Protein AF-A0AAW9QMV1-F1 (afdb_monomer_lite)

Organism: NCBI:txid1427578

Sequence (61 aa):
MWQDEVLEEIHKYREEHANSFNYDLDAMFANWQKRQAENGREVVSLPPKRDEKSRWSRSKP

Foldseek 3Di:
DDDDPVVVVVVVVVVVLCVVVVVPPVSSVVVVVVVVVVVPDDDDDDDPDPDVVVVVVVPDD

Rad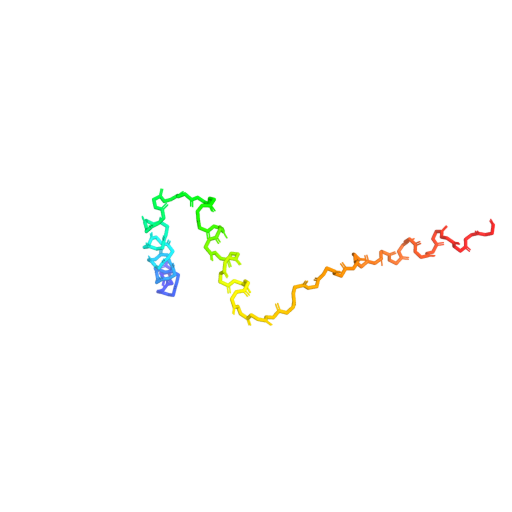ius of gyration: 21.29 Å; chains: 1; bounding box: 48×43×36 Å

pLDDT: mean 84.35, std 11.77, range [55.09, 94.44]

Structure (mmCIF, N/CA/C/O backbone):
data_AF-A0AAW9QMV1-F1
#
_entry.id   AF-A0AAW9QMV1-F1
#
loop_
_atom_site.group_PDB
_atom_site.id
_atom_site.type_symbol
_atom_site.label_atom_id
_atom_site.label_alt_id
_atom_site.label_comp_id
_atom_site.label_asym_id
_atom_site.label_entity_id
_atom_site.label_seq_id
_atom_site.pdbx_PDB_ins_code
_atom_site.Cartn_x
_atom_site.Cartn_y
_atom_site.Cartn_z
_atom_site.occupancy
_atom_site.B_iso_or_equiv
_atom_site.auth_seq_id
_atom_site.auth_comp_id
_atom_site.auth_asym_id
_atom_site.auth_atom_id
_atom_site.pdbx_PDB_model_num
ATOM 1 N N . MET A 1 1 ? -13.086 -4.151 26.165 1.00 65.00 1 MET A N 1
ATOM 2 C CA . MET A 1 1 ? -12.641 -4.470 24.794 1.00 65.00 1 MET A CA 1
ATOM 3 C C . MET A 1 1 ? -11.991 -3.195 24.284 1.00 65.00 1 MET A C 1
ATOM 5 O O . MET A 1 1 ? -12.631 -2.161 24.402 1.00 65.00 1 MET A O 1
ATOM 9 N N . TRP A 1 2 ? -10.712 -3.222 23.914 1.00 78.69 2 TRP A N 1
ATOM 10 C CA . TRP A 1 2 ? -9.983 -2.011 23.521 1.00 78.69 2 TRP A CA 1
ATOM 11 C C . TRP A 1 2 ? -10.178 -1.792 22.021 1.00 78.69 2 TRP A C 1
ATOM 13 O O . TRP A 1 2 ? -9.835 -2.677 21.239 1.00 78.69 2 TRP A O 1
ATOM 23 N N . GLN A 1 3 ? -10.767 -0.659 21.640 1.00 76.00 3 GLN A N 1
ATOM 24 C CA . GLN A 1 3 ? -10.703 -0.177 20.264 1.00 76.00 3 GLN A CA 1
ATOM 25 C C . GLN A 1 3 ? -9.316 0.430 20.051 1.00 76.00 3 GLN A C 1
ATOM 27 O O . GLN A 1 3 ? -8.902 1.304 20.811 1.00 76.00 3 GLN A O 1
ATOM 32 N N . ASP A 1 4 ? -8.604 -0.053 19.039 1.00 88.81 4 ASP A N 1
ATOM 33 C CA . ASP A 1 4 ? -7.341 0.535 18.610 1.00 88.81 4 ASP A CA 1
ATOM 34 C C . ASP A 1 4 ? -7.637 1.549 17.502 1.00 88.81 4 ASP A C 1
ATOM 36 O O . ASP A 1 4 ? -7.960 1.188 16.367 1.00 88.81 4 ASP A O 1
ATOM 40 N N . GLU A 1 5 ? -7.576 2.830 17.858 1.00 89.31 5 GLU A N 1
ATOM 41 C CA . GLU A 1 5 ? -7.860 3.950 16.957 1.00 89.31 5 GLU A CA 1
ATOM 42 C C . GLU A 1 5 ? -6.934 3.953 15.728 1.00 89.31 5 GLU A C 1
ATOM 44 O O . GLU A 1 5 ? -7.350 4.360 14.643 1.00 89.31 5 GLU A O 1
ATOM 49 N N . VAL A 1 6 ? -5.712 3.420 15.858 1.00 91.12 6 VAL A N 1
ATOM 50 C CA . VAL A 1 6 ? -4.753 3.316 14.749 1.00 91.12 6 VAL A CA 1
ATOM 51 C C . VAL A 1 6 ? -5.209 2.270 13.732 1.00 91.12 6 VAL A C 1
ATOM 53 O O . VAL A 1 6 ? -5.092 2.479 12.523 1.00 91.12 6 VAL A O 1
ATOM 56 N N . LEU A 1 7 ? -5.758 1.142 14.193 1.00 92.31 7 LEU A N 1
ATOM 57 C CA . LEU A 1 7 ? -6.272 0.101 13.297 1.00 92.31 7 LEU A CA 1
ATOM 58 C C . LEU A 1 7 ? -7.506 0.571 12.524 1.00 92.31 7 LEU A C 1
ATOM 60 O O . LEU A 1 7 ? -7.610 0.303 11.328 1.00 92.31 7 LEU A O 1
ATOM 64 N N . GLU A 1 8 ? -8.412 1.288 13.186 1.00 91.31 8 GLU A N 1
ATOM 65 C CA . GLU A 1 8 ? -9.585 1.904 12.552 1.00 91.31 8 GLU A CA 1
ATOM 66 C C . GLU A 1 8 ? -9.177 2.847 11.411 1.00 91.31 8 GLU A C 1
ATOM 68 O O . GLU A 1 8 ? -9.742 2.794 10.317 1.00 91.31 8 GLU A O 1
ATOM 73 N N . GLU A 1 9 ? -8.158 3.680 11.632 1.00 93.94 9 GLU A N 1
ATOM 74 C CA . GLU A 1 9 ? -7.651 4.594 10.608 1.00 93.94 9 GLU A CA 1
ATOM 75 C C . GLU A 1 9 ? -7.029 3.838 9.423 1.00 93.94 9 GLU A C 1
ATOM 77 O O . GLU A 1 9 ? -7.329 4.124 8.262 1.00 93.94 9 GLU A O 1
ATOM 82 N N . ILE A 1 10 ? -6.228 2.803 9.701 1.00 94.44 10 ILE A N 1
ATOM 83 C CA . ILE A 1 10 ? -5.647 1.938 8.664 1.00 94.44 10 ILE A CA 1
ATOM 84 C C . ILE A 1 10 ? -6.744 1.267 7.831 1.00 94.44 10 ILE A C 1
ATOM 86 O O . ILE A 1 10 ? -6.612 1.182 6.608 1.00 94.44 10 ILE A O 1
ATOM 90 N N . HIS A 1 11 ? -7.815 0.783 8.465 1.00 93.06 11 HIS A N 1
ATOM 91 C CA . HIS A 1 11 ? -8.937 0.177 7.753 1.00 93.06 11 HIS A CA 1
ATOM 92 C C . HIS A 1 11 ? -9.631 1.181 6.836 1.00 93.06 11 HIS A C 1
ATOM 94 O O . HIS A 1 11 ? -9.848 0.852 5.674 1.00 93.06 11 HIS A O 1
ATOM 100 N N . LYS A 1 12 ? -9.892 2.409 7.300 1.00 94.44 12 LYS A N 1
ATOM 101 C CA . LYS A 1 12 ? -10.490 3.466 6.466 1.00 94.44 12 LYS A CA 1
ATOM 102 C C . LYS A 1 12 ? -9.665 3.740 5.212 1.00 94.44 12 LYS A C 1
ATOM 104 O O . LYS A 1 12 ? -10.202 3.670 4.111 1.00 94.44 12 LYS A O 1
ATOM 109 N N . TYR A 1 13 ? -8.354 3.948 5.349 1.00 94.31 13 TYR A N 1
ATOM 110 C CA . TYR A 1 13 ? -7.499 4.192 4.183 1.00 94.31 13 TYR A CA 1
ATOM 111 C C . TYR A 1 13 ? -7.439 2.999 3.227 1.00 94.31 13 TYR A C 1
ATOM 113 O O . TYR A 1 13 ? -7.413 3.183 2.011 1.00 94.31 13 TYR A O 1
ATOM 121 N N . ARG A 1 14 ? -7.400 1.767 3.751 1.00 92.62 14 ARG A N 1
ATOM 122 C CA . ARG A 1 14 ? -7.409 0.559 2.912 1.00 92.62 14 ARG A CA 1
ATOM 123 C C . ARG A 1 14 ? -8.724 0.407 2.158 1.00 92.62 14 ARG A C 1
ATOM 125 O O . ARG A 1 14 ? -8.684 0.035 0.989 1.00 92.62 14 ARG A O 1
ATOM 132 N N . GLU A 1 15 ? -9.841 0.725 2.801 1.00 93.06 15 GLU A N 1
ATOM 133 C CA . GLU A 1 15 ? -11.175 0.653 2.209 1.00 93.06 15 GLU A CA 1
ATOM 134 C C . GLU A 1 15 ? -11.350 1.698 1.105 1.00 93.06 15 GLU A C 1
ATOM 136 O O . GLU A 1 15 ? -11.730 1.363 -0.014 1.00 93.06 15 GLU A O 1
ATOM 141 N N . GLU A 1 16 ? -10.986 2.954 1.374 1.00 93.31 16 GLU A N 1
ATOM 142 C CA . GLU A 1 16 ? -10.997 4.028 0.376 1.00 93.31 16 GLU A CA 1
ATOM 143 C C . GLU A 1 16 ? -10.101 3.693 -0.822 1.00 93.31 16 GLU A C 1
ATOM 145 O O . GLU A 1 16 ? -10.491 3.883 -1.978 1.00 93.31 16 GLU A O 1
ATOM 150 N N . HIS A 1 17 ? -8.913 3.143 -0.552 1.00 90.38 17 HIS A N 1
ATOM 151 C CA . HIS A 1 17 ? -8.000 2.704 -1.595 1.00 90.38 17 HIS A CA 1
ATOM 152 C C . HIS A 1 17 ? -8.618 1.575 -2.422 1.00 90.38 17 HIS A C 1
ATOM 154 O O . HIS A 1 17 ? -8.711 1.718 -3.636 1.00 90.38 17 HIS A O 1
ATOM 160 N N . ALA A 1 18 ? -9.106 0.499 -1.803 1.00 91.88 18 ALA A N 1
ATOM 161 C CA . ALA A 1 18 ? -9.730 -0.616 -2.514 1.00 91.88 18 ALA A CA 1
ATOM 162 C C . ALA A 1 18 ? -10.946 -0.170 -3.341 1.00 91.88 18 ALA A C 1
ATOM 164 O O . ALA A 1 18 ? -11.063 -0.538 -4.510 1.00 91.88 18 ALA A O 1
ATOM 165 N N . ASN A 1 19 ? -11.791 0.702 -2.787 1.00 94.00 19 ASN A N 1
ATOM 166 C CA . ASN A 1 19 ? -12.952 1.252 -3.478 1.00 94.00 19 ASN A CA 1
ATOM 167 C C . ASN A 1 19 ? -12.557 2.057 -4.731 1.00 94.00 19 ASN A C 1
ATOM 169 O O . ASN A 1 19 ? -13.202 1.939 -5.770 1.00 94.00 19 ASN A O 1
ATOM 173 N N . SER A 1 20 ? -11.448 2.808 -4.688 1.00 91.44 20 SER A N 1
ATOM 174 C CA . SER A 1 20 ? -10.936 3.532 -5.866 1.00 91.44 20 SER A CA 1
ATOM 175 C C . SER A 1 20 ? -10.506 2.614 -7.021 1.00 91.44 20 SER A C 1
ATOM 177 O O . SER A 1 20 ? -10.542 3.029 -8.179 1.00 91.44 20 SER A O 1
ATOM 179 N N . PHE A 1 21 ? -10.156 1.360 -6.718 1.00 91.69 21 PHE A N 1
ATOM 180 C CA . 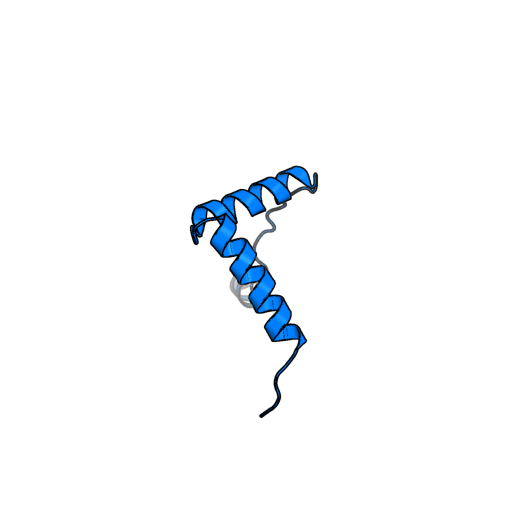PHE A 1 21 ? -9.840 0.314 -7.695 1.00 91.69 21 PHE A CA 1
ATOM 181 C C . PHE A 1 21 ? -11.010 -0.648 -7.931 1.00 91.69 21 PHE A C 1
ATOM 183 O O . PHE A 1 21 ? -10.820 -1.686 -8.556 1.00 91.69 21 PHE A O 1
ATOM 190 N N . ASN A 1 22 ? -12.217 -0.335 -7.441 1.00 93.38 22 ASN A N 1
ATOM 191 C CA . ASN A 1 22 ? -13.381 -1.221 -7.530 1.00 93.38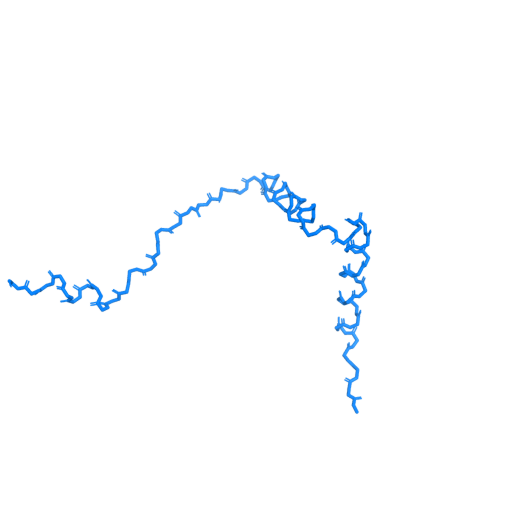 22 ASN A CA 1
ATOM 192 C C . ASN A 1 22 ? -13.107 -2.630 -6.956 1.00 93.38 22 ASN A C 1
ATOM 194 O O . ASN A 1 22 ? -13.610 -3.630 -7.463 1.00 93.38 22 ASN A O 1
ATOM 198 N N . TYR A 1 23 ? -12.273 -2.706 -5.914 1.00 91.06 23 TYR A N 1
ATOM 199 C CA . TYR A 1 23 ? -11.815 -3.947 -5.281 1.00 91.06 23 TYR A CA 1
ATOM 200 C C . TYR A 1 23 ? -11.124 -4.931 -6.244 1.00 91.06 23 TYR A C 1
ATOM 202 O O . TYR A 1 23 ? -11.014 -6.123 -5.951 1.00 91.06 23 TYR A O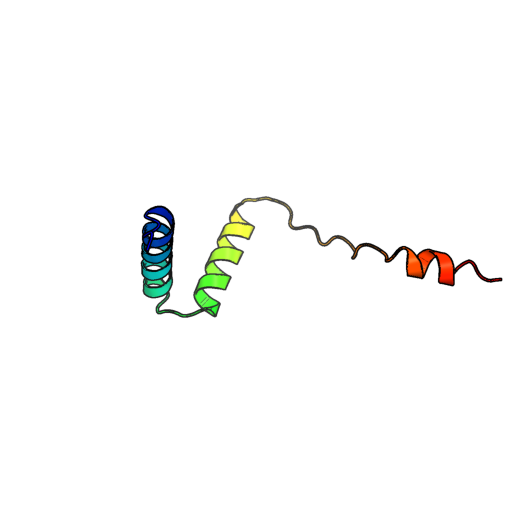 1
ATOM 210 N N . ASP A 1 24 ? -10.624 -4.440 -7.379 1.00 94.25 24 ASP A N 1
ATOM 211 C CA . ASP A 1 24 ? -9.816 -5.219 -8.308 1.00 94.25 24 ASP A CA 1
ATOM 212 C C . ASP A 1 24 ? -8.378 -5.325 -7.784 1.00 94.25 24 ASP A C 1
ATOM 214 O O . ASP A 1 24 ? -7.584 -4.378 -7.828 1.00 94.25 24 ASP A O 1
ATOM 218 N N . LEU A 1 25 ? -8.048 -6.512 -7.273 1.00 90.31 25 LEU A N 1
ATOM 219 C CA . LEU A 1 25 ? -6.722 -6.823 -6.749 1.00 90.31 25 LEU A CA 1
ATOM 220 C C . LEU A 1 25 ? -5.631 -6.672 -7.812 1.00 90.31 25 LEU A C 1
ATOM 222 O O . LEU A 1 25 ? -4.554 -6.162 -7.497 1.00 90.31 25 LEU A O 1
ATOM 226 N N . ASP A 1 26 ? -5.898 -7.069 -9.055 1.00 93.62 26 ASP A N 1
ATOM 227 C CA . ASP A 1 26 ? -4.906 -7.006 -10.127 1.00 93.62 26 ASP A CA 1
ATOM 228 C C . ASP A 1 26 ? -4.597 -5.545 -10.477 1.00 93.62 26 ASP A C 1
ATOM 230 O O . ASP A 1 26 ? -3.429 -5.165 -10.623 1.00 93.62 26 ASP A O 1
ATOM 234 N N . ALA A 1 27 ? -5.623 -4.687 -10.514 1.00 92.38 27 ALA A N 1
ATOM 235 C CA . ALA A 1 27 ? -5.460 -3.254 -10.752 1.00 92.38 27 ALA A CA 1
ATOM 236 C C . ALA A 1 27 ? -4.668 -2.553 -9.632 1.00 92.38 27 ALA A C 1
ATOM 238 O O . ALA A 1 27 ? -3.795 -1.719 -9.909 1.00 92.38 27 ALA A O 1
ATOM 239 N N . MET A 1 28 ? -4.920 -2.915 -8.369 1.00 91.25 28 MET A N 1
ATOM 240 C CA . MET A 1 28 ? -4.159 -2.407 -7.220 1.00 91.25 28 MET A CA 1
ATOM 241 C C . MET A 1 28 ? -2.682 -2.814 -7.299 1.00 91.25 28 MET A C 1
ATOM 243 O O . MET A 1 28 ? -1.788 -1.977 -7.133 1.00 91.25 28 MET A O 1
ATOM 247 N N . PHE A 1 29 ? -2.409 -4.086 -7.606 1.00 92.25 29 PHE A N 1
ATOM 248 C CA . PHE A 1 29 ? -1.043 -4.589 -7.756 1.00 92.25 29 PHE A CA 1
ATOM 249 C C . PHE A 1 29 ? -0.300 -3.902 -8.902 1.00 92.25 29 PHE A C 1
ATOM 251 O O . PHE A 1 29 ? 0.848 -3.480 -8.726 1.00 92.25 29 PHE A O 1
ATOM 258 N N . ALA A 1 30 ? -0.954 -3.730 -10.052 1.00 93.06 30 ALA A N 1
ATOM 259 C CA . ALA A 1 30 ? -0.379 -3.028 -11.193 1.00 93.06 30 ALA A CA 1
ATOM 260 C C . ALA A 1 30 ? -0.016 -1.572 -10.845 1.00 93.06 30 ALA A C 1
ATOM 262 O O . ALA A 1 30 ? 1.047 -1.081 -11.238 1.00 93.06 30 ALA A O 1
ATOM 263 N N . ASN A 1 31 ? -0.852 -0.886 -10.054 1.00 92.06 31 ASN A N 1
ATOM 264 C CA . ASN A 1 31 ? -0.554 0.463 -9.574 1.00 92.06 31 ASN A CA 1
ATOM 265 C C . ASN A 1 31 ? 0.727 0.501 -8.726 1.00 92.06 31 ASN A C 1
ATOM 267 O O . ASN A 1 31 ? 1.595 1.349 -8.950 1.00 92.06 31 ASN A O 1
ATOM 271 N N . TRP A 1 32 ? 0.886 -0.432 -7.785 1.00 90.81 32 TRP A N 1
ATOM 272 C CA . TRP A 1 32 ? 2.086 -0.502 -6.948 1.00 90.81 32 TRP A CA 1
ATOM 273 C C . TRP A 1 32 ? 3.344 -0.849 -7.741 1.00 90.81 32 TRP A C 1
ATOM 275 O O . TRP A 1 32 ? 4.379 -0.219 -7.524 1.00 90.81 32 TRP A O 1
ATOM 285 N N . GLN A 1 33 ? 3.260 -1.776 -8.699 1.00 90.06 33 GLN A N 1
ATOM 286 C CA . GLN A 1 33 ? 4.375 -2.088 -9.598 1.00 90.06 33 GLN A CA 1
ATOM 287 C C . GLN A 1 33 ? 4.813 -0.860 -10.403 1.00 90.06 33 GLN A C 1
ATOM 289 O O . GLN A 1 33 ? 6.010 -0.588 -10.514 1.00 90.06 33 GLN A O 1
ATOM 294 N N . LYS A 1 34 ? 3.856 -0.070 -10.905 1.00 91.69 34 LYS A N 1
ATOM 295 C CA . LYS A 1 34 ? 4.146 1.180 -11.617 1.00 91.69 34 LYS A CA 1
ATOM 296 C C . LYS A 1 34 ? 4.872 2.187 -10.719 1.00 91.69 34 LYS A C 1
ATOM 298 O O . LYS A 1 34 ? 5.926 2.691 -11.097 1.00 91.69 34 LYS A O 1
ATOM 303 N N . ARG A 1 35 ? 4.372 2.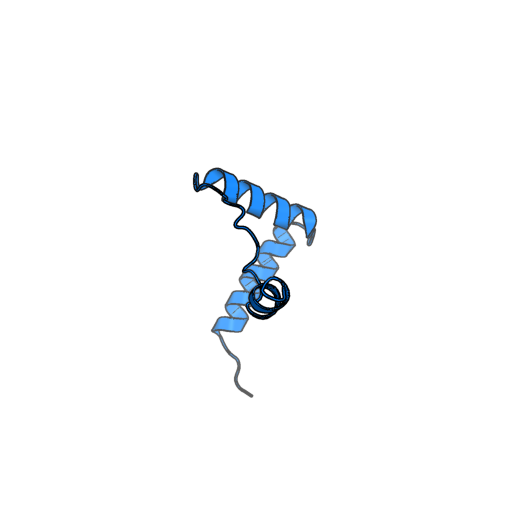413 -9.500 1.00 90.69 35 ARG A N 1
ATOM 304 C CA . ARG A 1 35 ? 5.018 3.301 -8.512 1.00 90.69 35 ARG A CA 1
ATOM 305 C C . ARG A 1 35 ? 6.418 2.820 -8.126 1.00 90.69 35 ARG A C 1
ATOM 307 O O . ARG A 1 35 ? 7.312 3.629 -7.893 1.00 90.69 35 ARG A O 1
ATOM 314 N N . GLN A 1 36 ? 6.618 1.505 -8.051 1.00 89.56 36 GLN A N 1
ATOM 315 C CA . GLN A 1 36 ? 7.926 0.915 -7.781 1.00 89.56 36 GLN A CA 1
ATOM 316 C C . GLN A 1 36 ? 8.910 1.186 -8.926 1.00 89.56 36 GLN A C 1
ATOM 318 O O . GLN A 1 36 ? 10.054 1.546 -8.652 1.00 89.56 36 GLN A O 1
ATOM 323 N N . ALA A 1 37 ? 8.467 1.073 -10.180 1.00 88.06 37 ALA A N 1
ATOM 324 C CA . ALA A 1 37 ? 9.285 1.389 -11.350 1.00 88.06 37 ALA A CA 1
ATOM 325 C C . ALA A 1 37 ? 9.656 2.885 -11.422 1.00 88.06 37 ALA A C 1
ATOM 327 O O . ALA A 1 37 ? 10.785 3.226 -11.767 1.00 88.06 37 ALA A O 1
ATOM 328 N N . GLU A 1 38 ? 8.741 3.777 -11.034 1.00 91.62 38 GLU A N 1
ATOM 329 C CA . GLU A 1 38 ? 8.964 5.233 -11.011 1.00 91.62 38 GLU A CA 1
ATOM 330 C C . GLU A 1 38 ? 9.960 5.688 -9.926 1.00 91.62 38 GLU A C 1
ATOM 332 O O . GLU A 1 38 ? 10.597 6.727 -10.071 1.00 91.62 38 GLU A O 1
ATOM 337 N N . ASN A 1 39 ? 10.146 4.907 -8.854 1.00 85.62 39 ASN A N 1
ATOM 338 C CA . ASN A 1 39 ? 11.052 5.232 -7.738 1.00 85.62 39 ASN A CA 1
ATOM 339 C C . ASN A 1 39 ? 12.541 5.238 -8.155 1.00 85.62 39 ASN A C 1
ATOM 341 O O . ASN A 1 39 ? 13.404 5.629 -7.373 1.00 85.62 39 ASN A O 1
ATOM 345 N N . GLY A 1 40 ? 12.871 4.773 -9.367 1.00 84.88 40 GLY A N 1
ATOM 346 C CA . GLY A 1 40 ? 14.235 4.806 -9.911 1.00 84.88 40 GLY A CA 1
ATOM 347 C C . GLY A 1 40 ? 15.239 3.923 -9.160 1.00 84.88 40 GLY A C 1
ATOM 348 O O . GLY A 1 40 ? 16.438 3.992 -9.417 1.00 84.88 40 GLY A O 1
ATOM 349 N N . ARG A 1 41 ? 14.767 3.094 -8.221 1.00 87.50 41 ARG A N 1
ATOM 350 C CA . ARG A 1 41 ? 15.586 2.128 -7.485 1.00 87.50 41 ARG A CA 1
ATOM 351 C C . ARG A 1 41 ? 15.725 0.856 -8.304 1.00 87.50 41 ARG A C 1
ATOM 353 O O . ARG A 1 41 ? 14.741 0.347 -8.839 1.00 87.50 41 ARG A O 1
ATOM 360 N N . GLU A 1 42 ? 16.936 0.318 -8.348 1.00 84.06 42 GLU A N 1
ATOM 361 C CA . GLU A 1 42 ? 17.195 -0.953 -9.014 1.00 84.06 42 GLU A CA 1
ATOM 362 C C . GLU A 1 42 ? 16.544 -2.106 -8.239 1.00 84.06 42 GLU A C 1
ATOM 364 O O . GLU A 1 42 ? 16.791 -2.308 -7.047 1.00 84.06 42 GLU A O 1
ATOM 369 N N . VAL A 1 43 ? 15.695 -2.868 -8.926 1.00 84.00 43 VAL A N 1
ATOM 370 C CA . VAL A 1 43 ? 15.104 -4.093 -8.386 1.00 84.00 43 VAL A CA 1
ATOM 371 C C . VAL A 1 43 ? 16.065 -5.240 -8.673 1.00 84.00 43 VAL A C 1
ATOM 373 O O . VAL A 1 43 ? 16.170 -5.698 -9.808 1.00 84.00 43 VAL A O 1
ATOM 376 N N . VAL A 1 44 ? 16.767 -5.710 -7.642 1.00 87.50 44 VAL A N 1
ATOM 377 C CA . VAL A 1 44 ? 17.715 -6.826 -7.757 1.00 87.50 44 VAL A CA 1
ATOM 378 C C . VAL A 1 44 ? 17.081 -8.142 -7.310 1.00 87.50 44 VAL A C 1
ATOM 380 O O . VAL A 1 44 ? 16.423 -8.216 -6.272 1.00 87.50 44 VAL A O 1
ATOM 383 N N . SER A 1 45 ? 17.306 -9.209 -8.079 1.00 88.00 45 SER A N 1
ATOM 384 C CA . SER A 1 45 ? 16.977 -10.577 -7.670 1.00 88.00 45 SER A C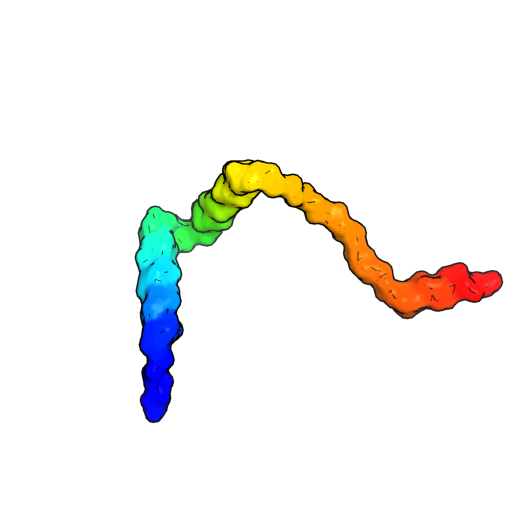A 1
ATOM 385 C C . SER A 1 45 ? 18.219 -11.217 -7.059 1.00 88.00 45 SER A C 1
ATOM 387 O O . SER A 1 45 ? 19.192 -11.505 -7.757 1.00 88.00 45 SER A O 1
ATOM 389 N N . LEU A 1 46 ? 18.215 -11.397 -5.739 1.00 89.31 46 LEU A N 1
ATOM 390 C CA . LEU A 1 46 ? 19.298 -12.087 -5.044 1.00 89.31 46 LEU A CA 1
ATOM 391 C C . LEU A 1 46 ? 19.038 -13.597 -5.053 1.00 89.31 46 LEU A C 1
ATOM 393 O O . LEU A 1 46 ? 17.894 -14.021 -4.868 1.00 89.31 46 LEU A O 1
ATOM 397 N N . PRO A 1 47 ? 20.079 -14.429 -5.228 1.00 86.88 47 PRO A N 1
ATOM 398 C CA . PRO A 1 47 ? 19.913 -15.867 -5.127 1.00 86.88 47 PRO A CA 1
ATOM 399 C C . PRO A 1 47 ? 19.394 -16.232 -3.725 1.00 86.88 47 PRO A C 1
ATOM 401 O O . PRO A 1 47 ? 19.807 -15.610 -2.739 1.00 86.88 47 PRO A O 1
ATOM 404 N N . PRO A 1 48 ? 18.534 -17.260 -3.608 1.00 84.56 48 PRO A N 1
ATOM 405 C CA . PRO A 1 48 ? 18.055 -17.729 -2.316 1.00 84.56 48 PRO A CA 1
ATOM 406 C C . PRO A 1 48 ? 19.223 -18.029 -1.372 1.00 84.56 48 PRO A C 1
ATOM 408 O O . PRO A 1 48 ? 20.263 -18.553 -1.796 1.00 84.56 48 PRO A O 1
ATOM 411 N N . LYS A 1 49 ? 19.052 -17.727 -0.079 1.00 83.56 49 LYS A N 1
ATOM 412 C CA . LYS A 1 49 ? 20.049 -18.075 0.939 1.00 83.56 49 LYS A CA 1
ATOM 413 C C . LYS A 1 49 ? 20.273 -19.586 0.881 1.00 83.56 49 LYS A C 1
ATOM 415 O O . LYS A 1 49 ? 19.347 -20.364 1.080 1.00 83.56 49 LYS A O 1
ATOM 420 N N . ARG A 1 50 ? 21.504 -20.004 0.576 1.00 78.75 50 ARG A N 1
ATOM 421 C CA . ARG A 1 50 ? 21.856 -21.428 0.536 1.00 78.75 50 ARG A CA 1
ATOM 422 C C . ARG A 1 50 ? 21.688 -22.004 1.937 1.00 78.75 50 ARG A C 1
ATOM 424 O O . ARG A 1 50 ? 22.368 -21.547 2.855 1.00 78.75 50 ARG A O 1
ATOM 431 N N . ASP A 1 51 ? 20.836 -23.015 2.080 1.00 76.56 51 ASP A N 1
ATOM 432 C CA . ASP A 1 51 ? 20.721 -23.763 3.329 1.00 76.56 51 ASP A CA 1
ATOM 433 C C . ASP A 1 51 ? 22.091 -24.313 3.722 1.00 76.56 51 ASP A C 1
ATOM 435 O O . ASP A 1 51 ? 22.735 -25.021 2.941 1.00 76.56 51 ASP A O 1
ATOM 439 N N . GLU A 1 52 ? 22.540 -24.022 4.943 1.00 68.06 52 GLU A N 1
ATOM 440 C CA . GLU A 1 52 ? 23.819 -24.519 5.468 1.00 68.06 52 GLU A CA 1
ATOM 441 C C . GLU A 1 52 ? 23.882 -26.053 5.455 1.00 68.06 52 GLU A C 1
ATOM 443 O O . GLU A 1 52 ? 24.937 -26.640 5.208 1.00 68.06 52 GLU A O 1
ATOM 448 N N . LYS A 1 53 ? 22.726 -26.717 5.569 1.00 64.12 53 LYS A N 1
ATOM 449 C CA . LYS A 1 53 ? 22.593 -28.174 5.438 1.00 64.12 53 LYS A CA 1
ATOM 450 C C . LYS A 1 53 ? 23.012 -28.690 4.051 1.00 64.12 53 LYS A C 1
ATOM 452 O O . LYS A 1 53 ? 23.567 -29.780 3.953 1.00 64.12 53 LYS A O 1
ATOM 457 N N . SER A 1 54 ? 22.828 -27.890 2.994 1.00 62.75 54 SER A N 1
ATOM 458 C CA . SER A 1 54 ? 23.266 -28.210 1.622 1.00 62.75 54 SER A CA 1
ATOM 459 C C . SER A 1 54 ? 24.752 -27.921 1.358 1.00 62.75 54 SER A C 1
ATOM 461 O O . SER A 1 54 ? 25.293 -28.313 0.317 1.00 62.75 54 SER A O 1
ATOM 463 N N . ARG A 1 55 ? 25.425 -27.188 2.263 1.00 59.59 55 ARG A N 1
ATOM 464 C CA . ARG A 1 55 ? 26.885 -27.007 2.214 1.00 59.59 55 ARG A CA 1
ATOM 465 C C . ARG A 1 55 ? 27.588 -28.276 2.689 1.00 59.59 55 ARG A C 1
ATOM 467 O O . ARG A 1 55 ? 28.549 -28.683 2.052 1.00 59.59 55 ARG A O 1
ATOM 474 N N . TRP A 1 56 ? 27.071 -28.918 3.740 1.00 56.34 56 TRP A N 1
ATOM 475 C CA . TRP A 1 56 ? 27.662 -30.130 4.324 1.00 56.34 56 TRP A CA 1
ATOM 476 C C . TRP A 1 56 ? 27.414 -31.404 3.498 1.00 56.34 56 TRP A C 1
ATOM 478 O O . TRP A 1 56 ? 28.217 -32.332 3.508 1.00 56.34 56 TRP A O 1
ATOM 488 N N . SER A 1 57 ? 26.319 -31.469 2.735 1.00 61.09 57 SER A N 1
ATOM 489 C CA . SER A 1 57 ? 26.028 -32.624 1.873 1.00 61.09 57 SER A CA 1
ATOM 490 C C . SER A 1 57 ? 26.930 -32.717 0.635 1.00 61.09 57 SER A C 1
ATOM 492 O O . SER A 1 57 ? 27.049 -33.794 0.062 1.00 61.09 57 SER A O 1
ATOM 494 N N . ARG A 1 58 ? 27.579 -31.614 0.233 1.00 58.53 58 ARG A N 1
ATOM 495 C CA . ARG A 1 58 ? 28.520 -31.554 -0.903 1.00 58.53 58 ARG A CA 1
ATOM 496 C C . ARG A 1 58 ? 29.979 -31.806 -0.518 1.00 58.53 58 ARG A C 1
ATOM 498 O O . ARG A 1 58 ? 30.820 -31.894 -1.401 1.00 58.53 58 ARG A O 1
ATOM 505 N N . SER A 1 59 ? 30.275 -31.905 0.777 1.00 60.53 59 SER A N 1
ATOM 506 C CA . SER A 1 59 ? 31.615 -32.166 1.313 1.00 60.53 59 SER A CA 1
ATOM 507 C C . SER A 1 59 ? 31.827 -33.627 1.723 1.00 60.53 59 SER A C 1
ATOM 509 O O . SER A 1 59 ? 32.722 -33.909 2.517 1.00 60.53 59 SER A O 1
ATOM 511 N N . LYS A 1 60 ? 31.001 -34.560 1.229 1.00 55.09 60 LYS A N 1
ATOM 512 C CA . LYS A 1 60 ? 31.292 -35.993 1.348 1.00 55.09 60 LYS A CA 1
ATOM 513 C C . LYS A 1 60 ? 32.139 -36.436 0.142 1.00 55.09 60 LYS A C 1
ATOM 515 O O . LYS A 1 60 ? 31.779 -36.037 -0.965 1.00 55.09 60 LYS A O 1
ATOM 520 N N . PRO A 1 61 ? 33.246 -37.170 0.366 1.00 61.03 61 PRO A N 1
ATOM 521 C CA . PRO A 1 61 ? 34.114 -37.671 -0.699 1.00 61.03 61 PRO A CA 1
ATOM 522 C C . PRO A 1 61 ? 33.400 -38.679 -1.603 1.00 61.03 61 PRO A C 1
ATOM 524 O O . PRO A 1 61 ? 32.442 -39.331 -1.120 1.00 61.03 61 PRO A O 1
#

Secondary structure (DSSP, 8-state):
----HHHHHHHHHHHHHHHHTTT-HHHHHHHHHHHHHHT------PPPPPPHHHHHTT---